Protein AF-A0A4U9H9X9-F1 (afdb_monomer)

Radius of gyration: 12.88 Å; Cα contacts (8 Å, |Δi|>4): 70; chains: 1; bounding box: 30×23×29 Å

Secondary structure (DSSP, 8-state):
-EEEE-PPPBTTTB-HHHHHHHHHHHHHHH-TTPEEEE--SSSS-HHHHHHHHTS-TT----

Foldseek 3Di:
DEAEQEAEADPPPGHLVRVLVVVCVVVCVVCVPYHYHYHYDHPDPPPVVVVVVPDDPPPDDD

Nearest PDB structures (foldseek):
  7v09-assembly2_B  TM=5.374E-01  e=1.376E+00  Enterobacter cloacae subsp. cloacae ATCC 13047
  8xbc-assembly1_A  TM=5.115E-01  e=2.545E+00  Vibrio sp. EA2
  1sbp-assembly1_A  TM=4.293E-01  e=2.545E+00  Salmonella enterica subsp. enterica serovar Typhimurium
  4fsh-assembly1_A  TM=3.504E-01  e=9.973E+00  Helicobacter pylori 26695

Solvent-accessible surface area (backbone atoms only — not comparable to full-atom values): 3837 Å² total; per-residue (Å²): 101,82,46,78,40,69,32,56,45,44,87,98,74,39,53,10,59,57,50,30,49,57,52,50,53,63,45,37,76,80,42,71,82,45,48,78,45,78,46,52,60,58,75,86,39,82,60,58,57,51,52,55,70,69,47,68,94,81,80,84,80,134

pLDDT: mean 77.93, std 16.48, range [36.88, 95.38]

InterPro domains:
  IPR004381 Glycerate kinase [PF02595] (3-46)
  IPR004381 Glycerate kinase [PTHR21599] (1-47)
  IPR018197 Glycerate kinase, restriction-enzyme-like fold [G3DSA:3.40.50.10350] (1-53)
  IPR036129 Glycerate kinase superfamily [SSF110738] (1-50)

Structure (mmCIF, N/CA/C/O backbone):
data_AF-A0A4U9H9X9-F1
#
_entry.id   AF-A0A4U9H9X9-F1
#
loop_
_atom_site.group_PDB
_atom_site.id
_atom_site.type_symbol
_atom_site.label_atom_id
_atom_site.label_alt_id
_atom_site.label_comp_id
_atom_site.label_asym_id
_atom_site.label_entity_id
_atom_site.label_seq_id
_atom_site.pdbx_PDB_ins_code
_atom_site.Cartn_x
_atom_site.Cartn_y
_atom_site.Cartn_z
_atom_site.occupancy
_atom_site.B_iso_or_equiv
_atom_site.auth_seq_id
_atom_site.auth_comp_id
_atom_site.auth_asym_id
_atom_si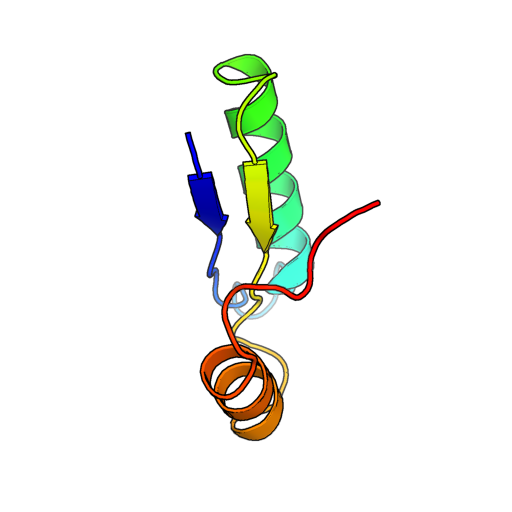te.auth_atom_id
_atom_site.pdbx_PDB_model_num
ATOM 1 N N . MET A 1 1 ? -12.428 3.927 10.515 1.00 86.25 1 MET A N 1
ATOM 2 C CA . MET A 1 1 ? -12.379 4.574 9.181 1.00 86.25 1 MET A CA 1
ATOM 3 C C . MET A 1 1 ? -11.681 3.620 8.229 1.00 86.25 1 MET A C 1
ATOM 5 O O . MET A 1 1 ? -10.731 2.981 8.662 1.00 86.25 1 MET A O 1
ATOM 9 N N . LYS A 1 2 ? -12.154 3.489 6.986 1.00 89.06 2 LYS A N 1
ATOM 10 C CA . LYS A 1 2 ? -11.558 2.588 5.993 1.00 89.06 2 LYS A CA 1
ATOM 11 C C . LYS A 1 2 ? -10.925 3.408 4.874 1.00 89.06 2 LYS A C 1
ATOM 13 O O . LYS A 1 2 ? -11.618 4.210 4.255 1.00 89.06 2 LYS A O 1
ATOM 18 N N . ILE A 1 3 ? -9.627 3.221 4.652 1.00 89.69 3 ILE A N 1
ATOM 19 C CA . ILE A 1 3 ? -8.822 3.991 3.700 1.00 89.69 3 ILE A CA 1
ATOM 20 C C . ILE A 1 3 ? -8.335 3.040 2.611 1.00 89.69 3 ILE A C 1
ATOM 22 O O . ILE A 1 3 ? -7.606 2.083 2.874 1.00 89.69 3 ILE A O 1
ATOM 26 N N . VAL A 1 4 ? -8.767 3.291 1.377 1.00 91.44 4 VAL A N 1
ATOM 27 C CA . VAL A 1 4 ? -8.349 2.513 0.209 1.00 91.44 4 VAL A CA 1
ATOM 28 C C . VAL A 1 4 ? -7.200 3.245 -0.473 1.00 91.44 4 VAL A C 1
ATOM 30 O O . VAL A 1 4 ? -7.357 4.381 -0.911 1.00 91.44 4 VAL A O 1
ATOM 33 N N . ILE A 1 5 ? -6.050 2.585 -0.565 1.00 90.25 5 ILE A N 1
ATOM 34 C CA . ILE A 1 5 ? -4.829 3.104 -1.179 1.00 90.25 5 ILE A CA 1
ATOM 35 C C . ILE A 1 5 ? -4.667 2.400 -2.521 1.00 90.25 5 ILE A C 1
ATOM 37 O O . ILE A 1 5 ? -4.262 1.240 -2.575 1.00 90.25 5 ILE A O 1
ATOM 41 N N . ALA A 1 6 ? -5.014 3.100 -3.599 1.00 89.81 6 ALA A N 1
ATOM 42 C CA . ALA A 1 6 ? -5.010 2.573 -4.960 1.00 89.81 6 ALA A CA 1
ATOM 43 C C . ALA A 1 6 ? -4.002 3.296 -5.880 1.00 89.81 6 ALA A C 1
ATOM 45 O O . ALA A 1 6 ? -4.426 3.964 -6.822 1.00 89.81 6 ALA A O 1
ATOM 46 N N . PRO A 1 7 ? -2.686 3.251 -5.597 1.00 88.06 7 PRO A N 1
ATOM 47 C CA . PRO A 1 7 ? -1.698 3.983 -6.372 1.00 88.06 7 PRO A CA 1
ATOM 48 C C . PRO A 1 7 ? -1.334 3.245 -7.655 1.00 88.06 7 PRO A C 1
ATOM 50 O O . PRO A 1 7 ? -1.385 2.012 -7.741 1.00 88.06 7 PRO A O 1
ATOM 53 N N . ASP A 1 8 ? -0.898 4.030 -8.629 1.00 84.75 8 ASP A N 1
ATOM 54 C CA . ASP A 1 8 ? -0.192 3.538 -9.802 1.00 84.75 8 ASP A CA 1
ATOM 55 C C . ASP A 1 8 ? 1.328 3.559 -9.566 1.00 84.75 8 ASP A C 1
ATOM 57 O O . ASP A 1 8 ? 1.821 4.130 -8.589 1.00 84.75 8 ASP A O 1
ATOM 61 N N . SER A 1 9 ? 2.081 2.896 -10.436 1.00 83.00 9 SER A N 1
ATOM 62 C CA . SER A 1 9 ? 3.541 2.940 -10.402 1.00 83.00 9 SER A CA 1
ATOM 63 C C . SER A 1 9 ? 4.040 4.309 -10.828 1.00 83.00 9 SER A C 1
ATOM 65 O O . SER A 1 9 ? 3.499 4.931 -11.741 1.00 83.00 9 SER A O 1
ATOM 67 N N . TYR A 1 10 ? 5.138 4.732 -10.220 1.00 81.12 10 TYR A N 1
ATOM 68 C CA . TYR A 1 10 ? 5.897 5.873 -10.697 1.00 81.12 10 TYR A CA 1
ATOM 69 C C . TYR A 1 10 ? 6.879 5.343 -11.735 1.00 81.12 10 TYR A C 1
ATOM 71 O O . TYR A 1 10 ? 7.758 4.541 -11.413 1.00 81.12 10 TYR A O 1
ATOM 79 N N . LYS A 1 11 ? 6.692 5.760 -12.989 1.00 76.06 11 LYS A N 1
ATOM 80 C CA . LYS A 1 11 ? 7.489 5.303 -14.132 1.00 76.06 11 LYS A CA 1
ATOM 81 C C . LYS A 1 11 ? 8.987 5.480 -13.844 1.00 76.06 11 LYS A C 1
ATOM 83 O O . LYS A 1 11 ? 9.401 6.563 -13.444 1.00 76.06 11 LYS A O 1
ATOM 88 N N . GLU A 1 12 ? 9.765 4.411 -14.026 1.00 78.06 12 GLU A N 1
ATOM 89 C CA . GLU A 1 12 ? 11.211 4.340 -13.731 1.00 78.06 12 GLU A CA 1
ATOM 90 C C . GLU A 1 12 ? 11.623 4.658 -12.275 1.00 78.06 12 GLU A C 1
ATOM 92 O O . GLU A 1 12 ? 12.781 4.978 -12.022 1.00 78.06 12 GLU A O 1
ATOM 97 N N . SER A 1 13 ? 10.708 4.598 -11.301 1.00 85.75 13 SER A N 1
ATOM 98 C CA . SER A 1 13 ? 11.018 4.968 -9.912 1.00 85.75 13 SER A CA 1
ATOM 99 C C . SER A 1 13 ? 10.510 3.946 -8.898 1.00 85.75 13 SER A C 1
ATOM 101 O O . SER A 1 13 ? 11.292 3.153 -8.378 1.00 85.75 13 SER A O 1
ATOM 103 N N . LEU A 1 14 ? 9.207 3.937 -8.610 1.00 83.75 14 LEU A N 1
ATOM 104 C CA . LEU A 1 14 ? 8.621 3.111 -7.557 1.00 83.75 14 LEU A CA 1
ATOM 105 C C . LEU A 1 14 ? 7.508 2.235 -8.122 1.00 83.75 14 LEU A C 1
ATOM 107 O O . LEU A 1 14 ? 6.633 2.703 -8.855 1.00 83.75 14 LEU A O 1
ATOM 111 N N . SER A 1 15 ? 7.501 0.960 -7.728 1.00 86.06 15 SER A N 1
ATOM 112 C CA . SER A 1 15 ? 6.376 0.071 -8.016 1.00 86.06 15 SER A CA 1
ATOM 113 C C . SER A 1 15 ? 5.116 0.576 -7.310 1.00 86.06 15 SER A C 1
ATOM 115 O O . SER A 1 15 ? 5.189 1.177 -6.236 1.00 86.06 15 SER A O 1
ATOM 117 N N . ALA A 1 16 ? 3.937 0.292 -7.867 1.00 87.12 16 ALA A N 1
ATOM 118 C CA . ALA A 1 16 ? 2.670 0.680 -7.240 1.00 87.12 16 ALA A CA 1
ATOM 119 C C . ALA A 1 16 ? 2.548 0.164 -5.790 1.00 87.12 16 ALA A C 1
ATOM 121 O O . ALA A 1 16 ? 1.964 0.825 -4.935 1.00 87.12 16 ALA A O 1
ATOM 122 N N . LEU A 1 17 ? 3.133 -0.998 -5.477 1.00 87.12 17 LEU A N 1
ATOM 123 C CA . LEU A 1 17 ? 3.158 -1.520 -4.110 1.00 87.12 17 LEU A CA 1
ATOM 124 C C . LEU A 1 17 ? 4.049 -0.685 -3.181 1.00 87.12 17 LEU A C 1
ATOM 126 O O . LEU A 1 17 ? 3.658 -0.430 -2.045 1.00 87.12 17 LEU A O 1
ATOM 130 N N . ALA A 1 18 ? 5.221 -0.254 -3.656 1.00 88.88 18 ALA A N 1
ATOM 131 C CA . ALA A 1 18 ? 6.116 0.597 -2.879 1.00 88.88 18 ALA A CA 1
ATOM 132 C C . ALA A 1 18 ? 5.447 1.939 -2.558 1.00 88.88 18 ALA A C 1
ATOM 134 O O . ALA A 1 18 ? 5.417 2.347 -1.401 1.00 88.88 18 ALA A O 1
ATOM 135 N N . VAL A 1 19 ? 4.794 2.551 -3.551 1.00 91.00 19 VAL A N 1
ATOM 136 C CA . VAL A 1 19 ? 4.004 3.773 -3.348 1.00 91.00 19 VAL A CA 1
ATOM 137 C C . VAL A 1 19 ? 2.878 3.537 -2.335 1.00 91.00 19 VAL A C 1
ATOM 139 O O . VAL A 1 19 ? 2.676 4.351 -1.437 1.00 91.00 19 VAL A O 1
ATOM 142 N N . ALA A 1 20 ? 2.178 2.400 -2.417 1.00 92.00 20 ALA A N 1
ATOM 143 C CA . ALA A 1 20 ? 1.102 2.072 -1.480 1.00 92.00 20 ALA A CA 1
ATOM 144 C C . ALA A 1 20 ? 1.593 1.951 -0.031 1.00 92.00 20 ALA A C 1
ATOM 146 O O . ALA A 1 20 ? 0.885 2.362 0.886 1.00 92.00 20 ALA A O 1
ATOM 147 N N . ASN A 1 21 ? 2.788 1.394 0.172 1.00 92.00 21 ASN A N 1
ATOM 148 C CA . ASN A 1 21 ? 3.391 1.256 1.495 1.00 92.00 21 ASN A CA 1
ATOM 149 C C . ASN A 1 21 ? 3.784 2.617 2.077 1.00 92.00 21 ASN A C 1
ATOM 151 O O . ASN A 1 21 ? 3.455 2.881 3.227 1.00 92.00 21 ASN A O 1
ATOM 155 N N . CYS A 1 22 ? 4.402 3.494 1.279 1.00 94.12 22 CYS A N 1
ATOM 156 C CA . CYS A 1 22 ? 4.759 4.840 1.732 1.00 94.12 22 CYS A CA 1
ATOM 157 C C . CYS A 1 22 ? 3.519 5.659 2.125 1.00 94.12 22 CYS A C 1
ATOM 159 O O . CYS A 1 22 ? 3.531 6.363 3.131 1.00 94.12 22 CYS A O 1
ATOM 161 N N . ILE A 1 23 ? 2.427 5.543 1.357 1.00 92.75 23 ILE A N 1
ATOM 162 C CA . ILE A 1 23 ? 1.157 6.205 1.690 1.00 92.75 23 ILE A CA 1
ATOM 163 C C . ILE A 1 23 ? 0.578 5.634 2.992 1.00 92.75 23 ILE A C 1
ATOM 165 O O . ILE A 1 23 ? 0.136 6.396 3.844 1.00 92.75 23 ILE A O 1
ATOM 169 N N . GLU A 1 24 ? 0.574 4.310 3.168 1.00 93.50 24 GLU A N 1
ATOM 170 C CA . GLU A 1 24 ? 0.074 3.680 4.398 1.00 93.50 24 GLU A CA 1
ATOM 171 C C . GLU A 1 24 ? 0.863 4.134 5.630 1.00 93.50 24 GLU A C 1
ATOM 173 O O . GLU A 1 24 ? 0.257 4.444 6.651 1.00 93.50 24 GLU A O 1
ATOM 178 N N . GLU A 1 25 ? 2.189 4.189 5.533 1.00 94.50 25 GLU A N 1
ATOM 179 C CA . GLU A 1 25 ? 3.070 4.592 6.629 1.00 94.50 25 GLU A CA 1
ATOM 180 C C . G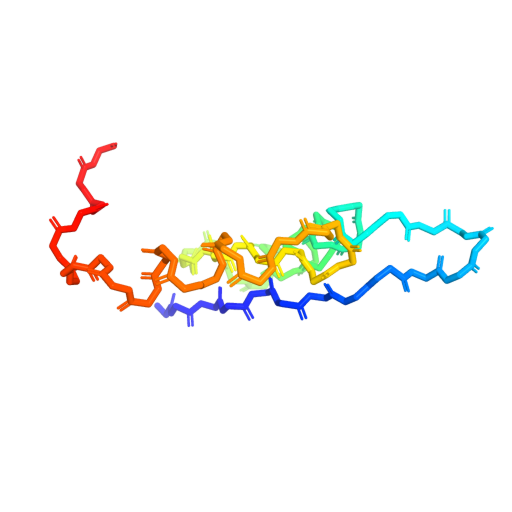LU A 1 25 ? 2.767 6.020 7.097 1.00 94.50 25 GLU A C 1
ATOM 182 O O . GLU A 1 25 ? 2.411 6.210 8.260 1.00 94.50 25 GLU A O 1
ATOM 187 N N . GLY A 1 26 ? 2.747 6.992 6.178 1.00 94.75 26 GLY A N 1
ATOM 188 C CA . GLY A 1 26 ? 2.422 8.380 6.522 1.00 94.75 26 GLY A CA 1
ATOM 189 C C . GLY A 1 26 ? 0.993 8.553 7.047 1.00 94.75 26 GLY A C 1
ATOM 190 O O . GLY A 1 26 ? 0.743 9.343 7.955 1.00 94.75 26 GLY A O 1
ATOM 191 N N . PHE A 1 27 ? 0.029 7.782 6.535 1.00 93.69 27 PHE A N 1
ATOM 192 C CA . PHE A 1 27 ? -1.334 7.834 7.062 1.00 93.69 27 PHE A CA 1
ATOM 193 C C . PHE A 1 27 ? -1.474 7.153 8.424 1.00 93.69 27 PHE A C 1
ATOM 195 O O . PHE A 1 27 ? -2.327 7.564 9.209 1.00 93.69 27 PHE A O 1
ATOM 202 N N . ARG A 1 28 ? -0.677 6.125 8.724 1.00 93.81 28 ARG A N 1
ATOM 203 C CA . ARG A 1 28 ? -0.716 5.423 10.012 1.00 93.81 28 ARG A CA 1
ATOM 204 C C . ARG A 1 28 ? -0.205 6.305 11.152 1.00 93.81 28 ARG A C 1
ATOM 206 O O . ARG A 1 28 ? -0.680 6.140 12.272 1.00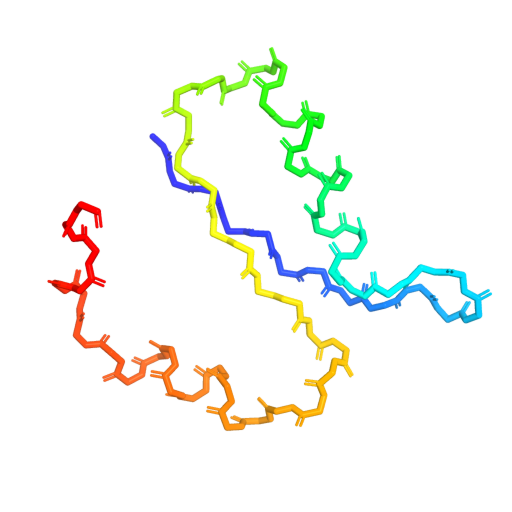 93.81 28 ARG A O 1
ATOM 213 N N . GLU A 1 29 ? 0.675 7.264 10.869 1.00 95.38 29 GLU A N 1
ATOM 214 C CA . GLU A 1 29 ? 1.110 8.270 11.848 1.00 95.38 29 GLU A CA 1
ATOM 215 C C . GLU A 1 29 ? -0.052 9.148 12.341 1.00 95.38 29 GLU A C 1
ATOM 217 O O . GLU A 1 29 ? -0.121 9.481 13.522 1.00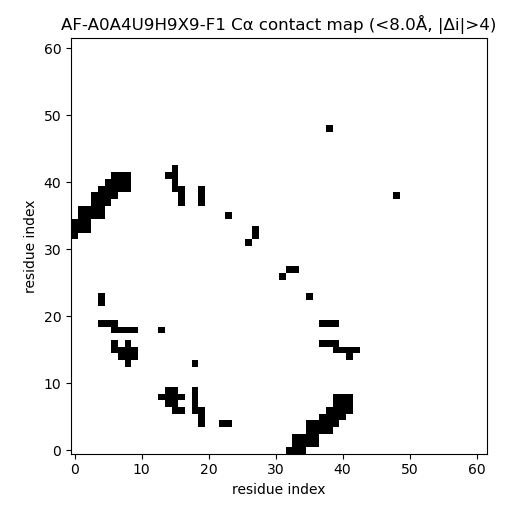 95.38 29 GLU A O 1
ATOM 222 N N . ILE A 1 30 ? -1.000 9.481 11.458 1.00 94.94 30 ILE A N 1
ATOM 223 C CA . ILE A 1 30 ? -2.147 10.347 11.781 1.00 94.94 30 ILE A CA 1
ATOM 224 C C . ILE A 1 30 ? -3.383 9.531 12.186 1.00 94.94 30 ILE A C 1
ATOM 226 O O . ILE A 1 30 ? -4.136 9.915 13.082 1.00 94.94 30 ILE A O 1
ATOM 230 N N . PHE A 1 31 ? -3.599 8.386 11.539 1.00 92.50 31 PHE A N 1
ATOM 231 C CA . PHE A 1 31 ? -4.762 7.520 11.721 1.00 92.50 31 PHE A CA 1
ATOM 232 C C . PHE A 1 31 ? -4.340 6.079 12.047 1.00 92.50 31 PHE A C 1
ATOM 234 O O . PHE A 1 31 ? -4.563 5.165 11.247 1.00 92.50 31 PHE A O 1
ATOM 241 N N . PRO A 1 32 ? -3.786 5.824 13.246 1.00 90.12 32 PRO A N 1
ATOM 242 C CA . PRO A 1 32 ? -3.261 4.506 13.608 1.00 90.12 32 PRO A CA 1
ATOM 243 C C . PRO A 1 32 ? -4.339 3.412 13.674 1.00 90.12 32 PRO A C 1
ATOM 245 O O . PRO A 1 32 ? -4.044 2.239 13.465 1.00 90.12 32 PRO A O 1
ATOM 248 N N . ALA A 1 33 ? -5.595 3.789 13.932 1.00 91.81 33 ALA A N 1
ATOM 249 C CA . ALA A 1 33 ? -6.736 2.875 14.016 1.00 91.81 33 ALA A CA 1
ATOM 250 C C . ALA A 1 33 ? -7.526 2.736 12.696 1.00 91.81 33 ALA A C 1
ATOM 252 O O . ALA A 1 33 ? -8.614 2.152 12.684 1.00 91.81 33 ALA A O 1
ATOM 253 N N . ALA A 1 34 ? -7.048 3.317 11.589 1.00 92.19 34 ALA A N 1
ATOM 254 C CA . ALA A 1 34 ? -7.695 3.152 10.292 1.00 92.19 34 ALA A CA 1
ATOM 255 C C . ALA A 1 34 ? -7.401 1.769 9.688 1.00 92.19 34 ALA A C 1
ATOM 257 O O . ALA A 1 34 ? -6.313 1.215 9.828 1.00 92.19 34 ALA A O 1
ATOM 258 N N . GLU A 1 35 ? -8.386 1.215 8.981 1.00 93.00 35 GLU A N 1
ATOM 259 C CA . GLU A 1 35 ? -8.211 -0.003 8.192 1.00 93.00 35 GLU A CA 1
ATOM 260 C C . GLU A 1 35 ? -7.687 0.384 6.805 1.00 93.00 35 GLU A C 1
ATOM 262 O O . GLU A 1 35 ? -8.384 1.067 6.046 1.00 93.00 35 GLU A O 1
ATOM 267 N N . PHE A 1 36 ? -6.474 -0.056 6.473 1.00 90.19 36 PHE A N 1
ATOM 268 C CA . PHE A 1 36 ? -5.823 0.243 5.199 1.00 90.19 36 PHE A CA 1
ATOM 269 C C . PHE A 1 36 ? -5.990 -0.904 4.206 1.00 90.19 36 PHE A C 1
ATOM 271 O O . PHE A 1 36 ? -5.596 -2.041 4.465 1.00 90.19 36 PHE A O 1
ATOM 278 N N . VAL A 1 37 ? -6.542 -0.599 3.033 1.00 90.31 37 VAL A N 1
ATOM 279 C CA . VAL A 1 37 ? -6.691 -1.554 1.932 1.00 90.31 37 VAL A CA 1
ATOM 280 C C . VAL A 1 37 ? -5.840 -1.097 0.756 1.00 90.31 37 VAL A C 1
ATOM 282 O O . VAL A 1 37 ? -6.193 -0.145 0.066 1.00 90.31 37 VAL A O 1
ATOM 285 N N . LYS A 1 38 ? -4.727 -1.793 0.508 1.00 87.88 38 LYS A N 1
ATOM 286 C CA . LYS A 1 38 ? -3.817 -1.505 -0.610 1.00 87.88 38 LYS A CA 1
ATOM 287 C C . LYS A 1 38 ? -4.229 -2.248 -1.874 1.00 87.88 38 LYS A C 1
ATOM 289 O O . LYS A 1 38 ? -4.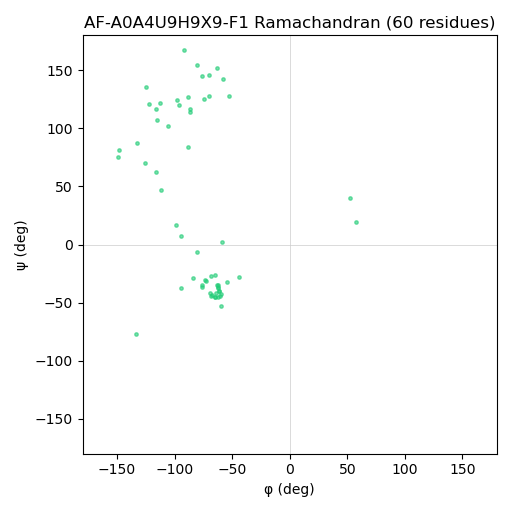34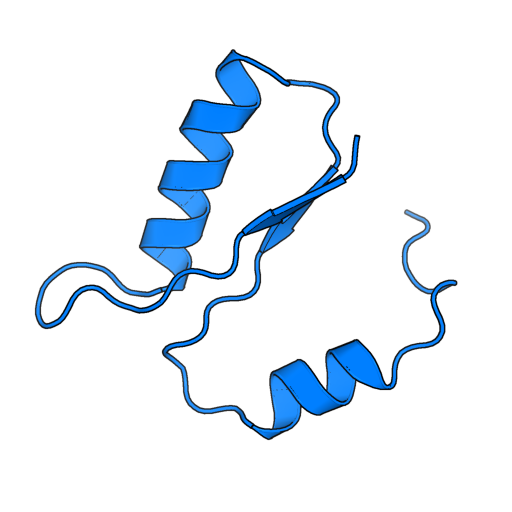8 -3.474 -1.875 1.00 87.88 38 LYS A O 1
ATOM 294 N N . LEU A 1 39 ? -4.380 -1.511 -2.964 1.00 85.69 39 LEU A N 1
ATOM 295 C CA . LEU A 1 39 ? -4.701 -2.029 -4.283 1.00 85.69 39 LEU A CA 1
ATOM 296 C C . LEU A 1 39 ? -3.742 -1.395 -5.319 1.00 85.69 39 LEU A C 1
ATOM 298 O O . LEU A 1 39 ? -4.037 -0.353 -5.887 1.00 85.69 39 LEU A O 1
ATOM 302 N N . PRO A 1 40 ? -2.552 -1.967 -5.556 1.00 81.81 40 PRO A N 1
ATOM 303 C CA . PRO A 1 40 ? -1.612 -1.428 -6.542 1.00 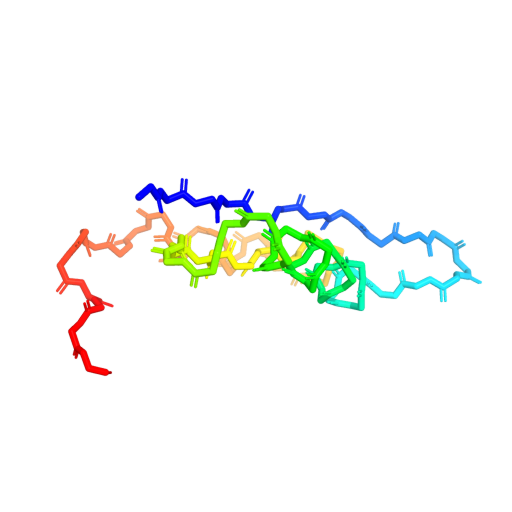81.81 40 PRO A CA 1
ATOM 304 C C . PRO A 1 40 ? -2.126 -1.640 -7.978 1.00 81.81 40 PRO A C 1
ATOM 306 O O . PRO A 1 40 ? -2.486 -2.762 -8.346 1.00 81.81 40 PRO A O 1
ATOM 309 N N . LEU A 1 41 ? -2.184 -0.569 -8.779 1.00 80.50 41 LEU A N 1
ATOM 310 C CA . LEU A 1 41 ? -2.779 -0.563 -10.128 1.00 80.50 41 LEU A CA 1
ATOM 311 C C . LEU A 1 41 ? -1.825 -1.055 -11.232 1.00 80.50 41 LEU A C 1
ATOM 313 O O . LEU A 1 41 ? -2.298 -1.633 -12.209 1.00 80.50 41 LEU A O 1
ATOM 317 N N . ALA A 1 42 ? -0.511 -0.880 -11.062 1.00 66.69 42 ALA A N 1
ATOM 318 C CA . ALA A 1 42 ? 0.475 -1.044 -12.139 1.00 66.69 42 ALA A CA 1
ATOM 319 C C . ALA A 1 42 ? 0.751 -2.486 -12.591 1.00 66.69 42 ALA A C 1
ATOM 321 O O . ALA A 1 42 ? 1.033 -2.720 -13.764 1.00 66.69 42 ALA A O 1
ATOM 322 N N . ASP A 1 43 ? 0.650 -3.470 -11.694 1.00 57.78 43 ASP A N 1
ATOM 323 C CA . ASP A 1 43 ? 0.908 -4.871 -12.044 1.00 57.78 43 ASP A CA 1
ATOM 324 C C . ASP A 1 43 ? -0.369 -5.553 -12.546 1.00 57.78 43 ASP A C 1
ATOM 326 O O . ASP A 1 43 ? -1.115 -6.202 -11.807 1.00 57.78 43 ASP A O 1
ATOM 330 N N . GLY A 1 44 ? -0.630 -5.365 -13.841 1.00 55.78 44 GLY A N 1
ATOM 331 C CA . GLY A 1 44 ? -0.997 -6.459 -14.744 1.00 55.78 44 GLY A CA 1
ATOM 332 C C . GLY A 1 44 ? -2.143 -7.383 -14.333 1.00 55.78 44 GLY A C 1
ATOM 333 O O . GLY A 1 44 ? -2.076 -8.582 -14.577 1.00 55.78 44 GLY A O 1
ATOM 334 N N . GLY A 1 45 ? -3.222 -6.868 -13.750 1.00 50.06 45 GLY A N 1
ATOM 335 C CA . GLY A 1 45 ? -4.344 -7.723 -13.394 1.00 50.06 45 GLY A CA 1
ATOM 336 C C . GLY A 1 45 ? -5.677 -7.014 -13.444 1.00 50.06 45 GLY A C 1
ATOM 337 O O . GLY A 1 45 ? -6.287 -6.818 -12.396 1.00 50.06 45 GLY A O 1
ATOM 338 N N . LYS A 1 46 ? -6.225 -6.764 -14.645 1.00 53.59 46 LYS A N 1
ATOM 339 C CA . LYS A 1 46 ? -7.688 -6.569 -14.808 1.00 53.59 46 LYS A CA 1
ATOM 340 C C . LYS A 1 46 ? -8.480 -7.623 -14.013 1.00 53.59 46 LYS A C 1
ATOM 342 O O . LYS A 1 46 ? -9.592 -7.365 -13.563 1.00 53.59 46 LYS A O 1
ATOM 347 N N . GLU A 1 47 ? -7.890 -8.796 -13.804 1.00 52.75 47 GLU A N 1
ATOM 348 C CA . GLU A 1 47 ? -8.419 -9.910 -13.024 1.00 52.75 47 GLU A CA 1
ATOM 349 C C . GLU A 1 47 ? -8.338 -9.718 -11.500 1.00 52.75 47 GLU A C 1
ATOM 351 O O . GLU A 1 47 ? -9.264 -10.115 -10.795 1.00 52.75 47 GLU A O 1
ATOM 356 N N . ARG A 1 48 ? -7.299 -9.060 -10.963 1.00 62.81 48 ARG A N 1
ATOM 357 C CA . ARG A 1 48 ? -7.108 -8.878 -9.510 1.00 62.81 48 ARG A CA 1
ATOM 358 C C . ARG A 1 48 ? -8.179 -7.971 -8.905 1.00 62.81 48 ARG A C 1
ATOM 360 O O . ARG A 1 48 ? -8.757 -8.304 -7.872 1.00 62.81 48 ARG A O 1
ATOM 367 N N . TRP A 1 49 ? -8.497 -6.873 -9.584 1.00 60.31 49 TRP A N 1
ATOM 368 C CA . TRP A 1 49 ? -9.524 -5.921 -9.153 1.00 60.31 49 TRP A CA 1
ATOM 369 C C . TRP A 1 49 ? -10.935 -6.446 -9.406 1.00 60.31 49 TRP A C 1
ATOM 371 O O . TRP A 1 49 ? -11.804 -6.290 -8.553 1.00 60.31 49 TRP A O 1
ATOM 381 N N . LYS A 1 50 ? -11.155 -7.162 -10.521 1.00 59.09 50 LYS A N 1
ATOM 382 C CA . LYS A 1 50 ? -12.415 -7.885 -10.767 1.00 59.09 50 LYS A CA 1
ATOM 383 C C . LYS A 1 50 ? -12.666 -8.961 -9.712 1.00 59.09 50 LYS A C 1
ATOM 385 O O . LYS A 1 50 ? -13.799 -9.104 -9.262 1.00 59.09 50 LYS A O 1
ATOM 390 N N . ARG A 1 51 ? -11.630 -9.696 -9.290 1.00 61.91 51 ARG A N 1
ATOM 391 C CA . ARG A 1 51 ? -11.724 -10.670 -8.196 1.00 61.91 51 ARG A CA 1
ATOM 392 C C . ARG A 1 51 ? -12.045 -9.980 -6.878 1.00 61.91 51 ARG A C 1
ATOM 394 O O . ARG A 1 51 ? -12.882 -10.484 -6.146 1.00 61.91 51 ARG A O 1
ATOM 401 N N .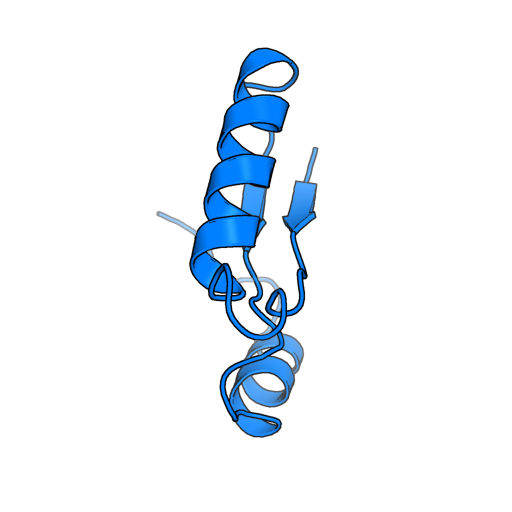 TRP A 1 52 ? -11.426 -8.837 -6.590 1.00 65.00 52 TRP A N 1
ATOM 402 C CA . TRP A 1 52 ? -11.715 -8.064 -5.382 1.00 65.00 52 TRP A CA 1
ATOM 403 C C . TRP A 1 5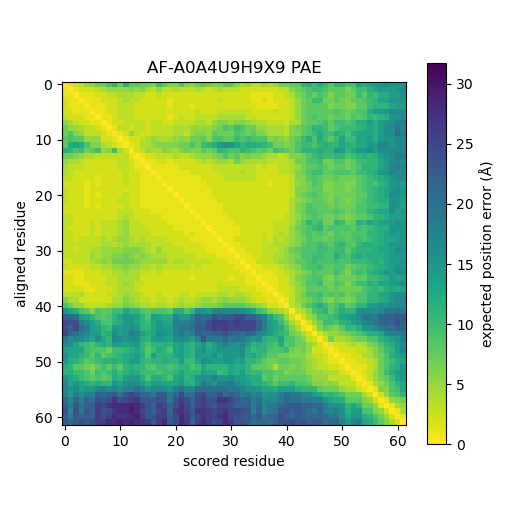2 ? -13.153 -7.515 -5.374 1.00 65.00 52 TRP A C 1
ATOM 405 O O . TRP A 1 52 ? -13.860 -7.717 -4.397 1.00 65.00 52 TRP A O 1
ATOM 415 N N . TRP A 1 53 ? -13.628 -6.949 -6.489 1.00 65.19 53 TRP A N 1
ATOM 416 C CA . TRP A 1 53 ? -15.007 -6.461 -6.649 1.00 65.19 53 TRP A CA 1
ATOM 417 C C . TRP A 1 53 ? -16.064 -7.566 -6.522 1.00 65.19 53 TRP A C 1
ATOM 419 O O . TRP A 1 53 ? -17.153 -7.342 -6.007 1.00 65.19 53 TRP A O 1
ATOM 429 N N . ARG A 1 54 ? -15.746 -8.780 -6.988 1.00 67.94 54 ARG A N 1
ATOM 430 C CA . ARG A 1 54 ? -16.641 -9.943 -6.895 1.00 67.94 54 ARG A CA 1
ATOM 431 C C . ARG A 1 54 ? -16.626 -10.623 -5.526 1.00 67.94 54 ARG A C 1
ATOM 433 O O . ARG A 1 54 ? -17.410 -11.547 -5.324 1.00 67.94 54 ARG A O 1
ATOM 440 N N . ARG A 1 55 ? -15.755 -10.220 -4.592 1.00 64.88 55 ARG A N 1
ATOM 441 C CA . ARG A 1 55 ? -15.780 -10.779 -3.236 1.00 64.88 55 ARG A CA 1
ATOM 442 C C . ARG A 1 55 ? -16.979 -10.197 -2.486 1.00 64.88 55 ARG A C 1
ATOM 444 O O . ARG A 1 55 ? -17.082 -8.975 -2.393 1.00 64.88 55 ARG A O 1
ATOM 451 N N . PRO A 1 56 ? -17.864 -11.035 -1.920 1.00 57.41 56 PRO A N 1
ATOM 452 C CA . PRO A 1 56 ? -18.867 -10.540 -0.992 1.00 57.41 56 PRO A CA 1
ATOM 453 C C . PRO A 1 56 ? -18.150 -9.849 0.172 1.00 57.41 56 PRO A C 1
ATOM 455 O O . PRO A 1 56 ? -17.098 -10.308 0.626 1.00 57.41 56 PRO A O 1
ATOM 458 N N . ALA A 1 57 ? -18.725 -8.749 0.656 1.00 57.75 57 ALA A N 1
ATOM 459 C CA . ALA A 1 57 ? -18.153 -7.871 1.679 1.00 57.75 57 ALA A CA 1
ATOM 460 C C . ALA A 1 57 ? -17.840 -8.552 3.038 1.00 57.75 57 ALA A C 1
ATOM 462 O O . ALA A 1 57 ? -17.373 -7.888 3.955 1.00 57.75 57 ALA A O 1
ATOM 463 N N . GLY A 1 58 ? -18.064 -9.864 3.180 1.00 50.47 58 GLY A N 1
ATOM 464 C CA . GLY A 1 58 ? -17.890 -10.645 4.410 1.00 50.47 58 GLY A CA 1
ATOM 465 C C . GLY A 1 58 ? -16.578 -11.430 4.530 1.00 50.47 58 GLY A C 1
ATOM 466 O O . GLY A 1 58 ? -16.504 -12.353 5.330 1.00 50.47 58 GLY A O 1
ATOM 467 N N . GLY A 1 59 ? -15.551 -11.127 3.733 1.00 45.06 59 GLY A N 1
ATOM 468 C CA . GLY A 1 59 ? -14.307 -11.906 3.692 1.00 45.06 59 GLY A CA 1
ATOM 469 C C . GLY A 1 59 ? -13.072 -11.198 4.244 1.00 45.06 59 GLY A C 1
ATOM 470 O O . GLY A 1 59 ? -12.055 -11.213 3.550 1.00 45.06 59 GLY A O 1
ATOM 471 N N . LEU A 1 60 ? -13.165 -10.566 5.416 1.00 52.47 60 LEU A N 1
ATOM 472 C CA . LEU A 1 60 ? -12.025 -10.158 6.251 1.00 52.47 60 LEU A CA 1
ATOM 473 C C . LEU A 1 60 ? -12.446 -10.212 7.727 1.00 52.47 60 LEU A C 1
ATOM 475 O O . LEU A 1 60 ? -12.821 -9.212 8.331 1.00 52.47 60 LEU A O 1
ATOM 479 N N . SER A 1 61 ? -12.403 -11.415 8.295 1.00 43.22 61 SER A N 1
ATOM 480 C CA . SER A 1 61 ? -12.277 -11.597 9.736 1.00 43.22 61 SER A CA 1
ATOM 481 C C . SER A 1 61 ? -11.032 -12.437 9.995 1.00 43.22 61 SER A C 1
ATOM 483 O O . SER A 1 61 ? -10.997 -13.593 9.568 1.00 43.22 61 SER A O 1
ATOM 485 N N . ARG A 1 62 ? -10.117 -11.839 10.765 1.00 36.88 62 ARG A N 1
ATOM 486 C CA . ARG A 1 62 ? -8.850 -12.357 11.306 1.00 36.88 62 ARG A CA 1
ATOM 487 C C . ARG A 1 62 ? -7.653 -12.309 10.366 1.00 36.88 62 ARG A C 1
ATOM 489 O O . ARG A 1 62 ? -7.712 -12.906 9.273 1.00 36.88 62 ARG A O 1
#

Sequence (62 aa):
MKIVIAPDSYKESLSALAVANCIEEGFREIFPAAEFVKLPLADGGKERWKRWWRRPAGGLSR

Mean predicted aligned error: 8.27 Å

Organism: Serratia rubidaea (NCBI:txid61652)